Protein AF-A0A1E1WEM7-F1 (afdb_monomer)

Nearest PDB structures (foldseek):
  3o2g-assembly1_A  TM=9.518E-01  e=3.863E-08  Homo sapiens
  3n6w-assembly1_A-2  TM=9.632E-01  e=3.016E-08  Homo sapiens
  6npb-assembly1_A  TM=8.993E-01  e=4.834E-06  Leisingera caerulea
  6npc-assembly1_B  TM=8.652E-01  e=1.774E-05  Leisingera caerulea
  4j57-assembly1_B  TM=7.986E-01  e=1.406E-01  Plasmodium falciparum 3D7

Structure (mmCIF, N/CA/C/O backbone):
data_AF-A0A1E1WEM7-F1
#
_entry.id   AF-A0A1E1WEM7-F1
#
loop_
_atom_site.group_PDB
_atom_site.id
_atom_site.type_symbol
_atom_site.label_atom_id
_atom_site.label_alt_id
_atom_site.label_comp_id
_atom_site.label_asym_id
_atom_site.label_entity_id
_atom_site.label_seq_id
_atom_site.pdbx_PDB_ins_code
_atom_site.Cartn_x
_atom_sit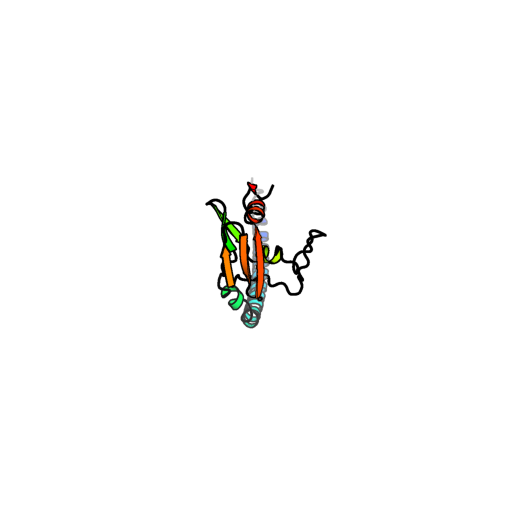e.Cartn_y
_atom_site.Cartn_z
_atom_site.occupancy
_atom_site.B_iso_or_equiv
_atom_site.auth_seq_id
_atom_site.auth_comp_id
_atom_site.auth_asym_id
_atom_site.auth_atom_id
_atom_site.pdbx_PDB_model_num
ATOM 1 N N . MET A 1 1 ? -81.190 44.522 -0.221 1.00 46.28 1 MET A N 1
ATOM 2 C CA . MET A 1 1 ? -81.261 43.067 0.035 1.00 46.28 1 MET A CA 1
ATOM 3 C C . MET A 1 1 ? -80.912 42.325 -1.252 1.00 46.28 1 MET A C 1
ATOM 5 O O . MET A 1 1 ? -81.365 42.740 -2.306 1.00 46.28 1 MET A O 1
ATOM 9 N N . SER A 1 2 ? -80.066 41.296 -1.123 1.00 49.09 2 SER A N 1
ATOM 10 C CA . SER A 1 2 ? -79.769 40.206 -2.075 1.00 49.09 2 SER A CA 1
ATOM 11 C C . SER A 1 2 ? -79.235 40.527 -3.486 1.00 49.09 2 SER A C 1
ATOM 13 O O . SER A 1 2 ? -79.871 40.200 -4.482 1.00 49.09 2 SER A O 1
ATOM 15 N N . THR A 1 3 ? -77.994 41.008 -3.593 1.00 53.19 3 THR A N 1
ATOM 16 C CA . THR A 1 3 ? -77.167 40.871 -4.815 1.00 53.19 3 THR A CA 1
ATOM 17 C C . THR A 1 3 ? -75.963 39.963 -4.550 1.00 53.19 3 THR A C 1
ATOM 19 O O . THR A 1 3 ? -74.822 40.380 -4.716 1.00 53.19 3 THR A O 1
ATOM 22 N N . ASN A 1 4 ? -76.196 38.732 -4.074 1.00 56.03 4 ASN A N 1
ATOM 23 C CA . ASN A 1 4 ? -75.097 37.786 -3.812 1.00 56.03 4 ASN A CA 1
ATOM 24 C C . ASN A 1 4 ? -75.399 36.319 -4.174 1.00 56.03 4 ASN A C 1
ATOM 26 O O . ASN A 1 4 ? -74.781 35.411 -3.635 1.00 56.03 4 ASN A O 1
ATOM 30 N N . PHE A 1 5 ? -76.348 36.076 -5.087 1.00 54.69 5 PHE A N 1
ATOM 31 C CA . PHE A 1 5 ? -76.661 34.720 -5.571 1.00 54.69 5 PHE A CA 1
ATOM 32 C C . PHE A 1 5 ? -76.123 34.417 -6.980 1.00 54.69 5 PHE A C 1
ATOM 34 O O . PHE A 1 5 ? -76.010 33.252 -7.346 1.00 54.69 5 PHE A O 1
ATOM 41 N N . TYR A 1 6 ? -75.724 35.430 -7.759 1.00 47.81 6 TYR A N 1
ATOM 42 C CA . TYR A 1 6 ? -75.160 35.224 -9.104 1.00 47.81 6 TYR A CA 1
ATOM 43 C C . TYR A 1 6 ? -73.635 35.020 -9.119 1.00 47.81 6 TYR A C 1
ATOM 45 O O . TYR A 1 6 ? -73.103 34.457 -10.072 1.00 47.81 6 TYR A O 1
ATOM 53 N N . LEU A 1 7 ? -72.924 35.406 -8.053 1.00 50.28 7 LEU A N 1
ATOM 54 C CA . LEU A 1 7 ? -71.474 35.193 -7.938 1.00 50.28 7 LEU A CA 1
ATOM 55 C C . LEU A 1 7 ? -71.106 33.779 -7.459 1.00 50.28 7 LEU A C 1
ATOM 57 O O . LEU A 1 7 ? -69.988 33.333 -7.693 1.00 50.28 7 LEU A O 1
ATOM 61 N N . THR A 1 8 ? -72.042 33.032 -6.870 1.00 47.78 8 THR A N 1
ATOM 62 C CA . THR A 1 8 ? -71.778 31.682 -6.340 1.00 47.78 8 THR A CA 1
ATOM 63 C C . THR A 1 8 ? -71.981 30.567 -7.375 1.00 47.78 8 THR A C 1
ATOM 65 O O . THR A 1 8 ? -71.408 29.494 -7.226 1.00 47.78 8 THR A O 1
ATOM 68 N N . LEU A 1 9 ? -72.733 30.806 -8.459 1.00 44.16 9 LEU A N 1
ATOM 69 C CA . LEU A 1 9 ? -72.947 29.812 -9.527 1.00 44.16 9 LEU A CA 1
ATOM 70 C C . LEU A 1 9 ? -71.843 29.812 -10.600 1.00 44.16 9 LEU A C 1
ATOM 72 O O . LEU A 1 9 ? -71.598 28.780 -11.222 1.00 44.16 9 LEU A O 1
ATOM 76 N N . VAL A 1 10 ? -71.122 30.922 -10.795 1.00 47.47 10 VAL A N 1
ATOM 77 C CA . VAL A 1 10 ? -70.028 30.987 -11.787 1.00 47.47 10 VAL A CA 1
ATOM 78 C C . VAL A 1 10 ? -68.759 30.281 -11.286 1.00 47.47 10 VAL A C 1
ATOM 80 O O . VAL A 1 10 ? -68.040 29.676 -12.080 1.00 47.47 10 VAL A O 1
ATOM 83 N N . VAL A 1 11 ? -68.516 30.251 -9.971 1.00 45.19 11 VAL A N 1
ATOM 84 C CA . VAL A 1 11 ? -67.298 29.654 -9.385 1.00 45.19 11 VAL A CA 1
ATOM 85 C C . VAL A 1 11 ? -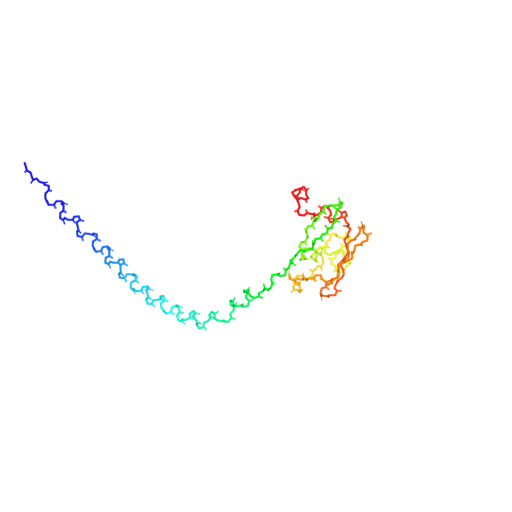67.310 28.113 -9.401 1.00 45.19 11 VAL A C 1
ATOM 87 O O . VAL A 1 11 ? -66.249 27.495 -9.346 1.00 45.19 11 VAL A O 1
ATOM 90 N N . ILE A 1 12 ? -68.470 27.464 -9.565 1.00 45.97 12 ILE A N 1
ATOM 91 C CA . ILE A 1 12 ? -68.567 25.990 -9.542 1.00 45.97 12 ILE A CA 1
ATOM 92 C C . ILE A 1 12 ? -68.254 25.361 -10.919 1.00 45.97 12 ILE A C 1
ATOM 94 O O . ILE A 1 12 ? -67.792 24.229 -10.989 1.00 45.97 12 ILE A O 1
ATOM 98 N N . THR A 1 13 ? -68.383 26.094 -12.034 1.00 50.91 13 THR A N 1
ATOM 99 C CA . THR A 1 13 ? -68.214 25.511 -13.390 1.00 50.91 13 THR A CA 1
ATOM 100 C C . THR A 1 13 ? -66.782 25.541 -13.954 1.00 50.91 13 THR A C 1
ATOM 102 O O . THR A 1 13 ? -66.517 24.952 -15.008 1.00 50.91 13 THR A O 1
ATOM 105 N N . GLN A 1 14 ? -65.832 26.198 -13.276 1.00 51.22 14 GLN A N 1
ATOM 106 C CA . GLN A 1 14 ? -64.432 26.276 -13.724 1.00 51.22 14 GLN A CA 1
ATOM 107 C C . GLN A 1 14 ? -63.566 25.130 -13.162 1.00 51.22 14 GLN A C 1
ATOM 109 O O . GLN A 1 14 ? -62.622 24.692 -13.824 1.00 51.22 14 GLN A O 1
ATOM 114 N N . SER A 1 15 ? -63.888 24.609 -11.972 1.00 50.03 15 SER A N 1
ATOM 115 C CA . SER A 1 15 ? -63.106 23.555 -11.307 1.00 50.03 15 SER A CA 1
ATOM 116 C C . SER A 1 15 ? -63.321 22.170 -11.930 1.00 50.03 15 SER A C 1
ATOM 118 O O . SER A 1 15 ? -62.372 21.396 -12.049 1.00 50.03 15 SER A O 1
ATOM 120 N N . GLU A 1 16 ? -64.521 21.872 -12.433 1.00 50.34 16 GLU A N 1
ATOM 121 C CA . GLU A 1 16 ? -64.826 20.574 -13.055 1.00 50.34 16 GLU A CA 1
ATOM 122 C C . GLU A 1 16 ? -64.137 20.392 -14.417 1.00 50.34 16 GLU A C 1
ATOM 124 O O . GLU A 1 16 ? -63.642 19.308 -14.734 1.00 50.34 16 GLU A O 1
ATOM 129 N N . LYS A 1 17 ? -63.999 21.467 -15.206 1.00 52.56 17 LYS A N 1
ATOM 130 C CA . LYS A 1 17 ? -63.263 21.430 -16.485 1.00 52.56 17 LYS A CA 1
ATOM 131 C C . LYS A 1 17 ? -61.765 21.198 -16.275 1.00 52.56 17 LYS A C 1
ATOM 133 O O . LYS A 1 17 ? -61.147 20.469 -17.050 1.00 52.56 17 LYS A O 1
ATOM 138 N N . ALA A 1 18 ? -61.193 21.770 -15.213 1.00 52.31 18 ALA A N 1
ATOM 139 C CA . ALA A 1 18 ? -59.797 21.551 -14.847 1.00 52.31 18 ALA A CA 1
ATOM 140 C C . ALA A 1 18 ? -59.550 20.099 -14.397 1.00 52.31 18 ALA A C 1
ATOM 142 O O . ALA A 1 18 ? -58.592 19.472 -14.851 1.00 52.31 18 ALA A O 1
ATOM 143 N N . ILE A 1 19 ? -60.453 19.526 -13.591 1.00 50.19 19 ILE A N 1
ATOM 144 C CA . ILE A 1 19 ? -60.369 18.124 -13.151 1.00 50.19 19 ILE A CA 1
ATOM 145 C C . ILE A 1 19 ? -60.486 17.165 -14.346 1.00 50.19 19 ILE A C 1
ATOM 147 O O . ILE A 1 19 ? -59.667 16.256 -14.489 1.00 50.19 19 ILE A O 1
ATOM 151 N N . MET A 1 20 ? -61.421 17.403 -15.270 1.00 50.09 20 MET A N 1
ATOM 152 C CA . MET A 1 20 ? -61.582 16.564 -16.465 1.00 50.09 20 MET A CA 1
ATOM 153 C C . MET A 1 20 ? -60.384 16.648 -17.428 1.00 50.09 20 MET A C 1
ATOM 155 O O . MET A 1 20 ? -60.022 15.643 -18.046 1.00 50.09 20 MET A O 1
ATOM 159 N N . PHE A 1 21 ? -59.708 17.799 -17.520 1.00 50.88 21 PHE A N 1
ATOM 160 C CA . PHE A 1 21 ? -58.487 17.949 -18.321 1.00 50.88 21 PHE A CA 1
ATOM 161 C C . PHE A 1 21 ? -57.291 17.190 -17.717 1.00 50.88 21 PHE A C 1
ATOM 163 O O . PHE A 1 21 ? -56.537 16.534 -18.443 1.00 50.88 21 PHE A O 1
ATOM 170 N N . VAL A 1 22 ? -57.146 17.212 -16.386 1.00 51.47 22 VAL A N 1
ATOM 171 C CA . VAL A 1 22 ? -56.115 16.450 -15.657 1.00 51.47 22 VAL A CA 1
ATOM 172 C C . VAL A 1 22 ? -56.357 14.942 -15.781 1.00 51.47 22 VAL A C 1
ATOM 174 O O . VAL A 1 22 ? -55.430 14.189 -16.079 1.00 51.47 22 VAL A O 1
ATOM 177 N N . LEU A 1 23 ? -57.606 14.488 -15.651 1.00 46.75 23 LEU A N 1
ATOM 178 C CA . LEU A 1 23 ? -57.951 13.068 -15.771 1.00 46.75 23 LEU A CA 1
ATOM 179 C C . LEU A 1 23 ? -57.732 12.518 -17.192 1.00 46.75 23 LEU A C 1
ATOM 181 O O . LEU A 1 23 ? -57.266 11.385 -17.338 1.00 46.75 23 LEU A O 1
ATOM 185 N N . ASN A 1 24 ? -57.983 13.309 -18.243 1.00 48.94 24 ASN A N 1
ATOM 186 C CA . ASN A 1 24 ? -57.693 12.887 -19.620 1.00 48.94 24 ASN A CA 1
ATOM 187 C C . ASN A 1 24 ? -56.187 12.777 -19.899 1.00 48.94 24 ASN A C 1
ATOM 189 O O . ASN A 1 24 ? -55.766 11.824 -20.554 1.00 48.94 24 ASN A O 1
ATOM 193 N N . ARG A 1 25 ? -55.363 13.675 -19.335 1.00 53.00 25 ARG A N 1
ATOM 194 C CA . ARG A 1 25 ? -53.890 13.585 -19.398 1.00 53.00 25 ARG A CA 1
ATOM 195 C C . ARG A 1 25 ? -53.365 12.314 -18.716 1.00 53.00 25 ARG A C 1
ATOM 197 O O . ARG A 1 25 ? -52.444 11.685 -19.239 1.00 53.00 25 ARG A O 1
ATOM 204 N N . ILE A 1 26 ? -53.983 11.903 -17.604 1.00 51.34 26 ILE A N 1
ATOM 205 C CA . ILE A 1 26 ? -53.633 10.675 -16.869 1.00 51.34 26 ILE A CA 1
ATOM 206 C C . ILE A 1 26 ? -54.065 9.411 -17.634 1.00 51.34 26 ILE A C 1
ATOM 208 O O . ILE A 1 26 ? -53.326 8.430 -17.680 1.00 51.34 26 ILE A O 1
ATOM 212 N N . LYS A 1 27 ? -55.220 9.415 -18.310 1.00 50.88 27 LYS A N 1
ATOM 213 C CA . LYS A 1 27 ? -55.634 8.276 -19.155 1.00 50.88 27 LYS A CA 1
ATOM 214 C C . LYS A 1 27 ? -54.722 8.086 -20.372 1.00 50.88 27 LYS A C 1
ATOM 216 O O . LYS A 1 27 ? -54.371 6.951 -20.690 1.00 50.88 27 LYS A O 1
ATOM 221 N N . SER A 1 28 ? -54.271 9.168 -21.013 1.00 50.88 28 SER A N 1
ATOM 222 C CA . SER A 1 28 ? -53.272 9.083 -22.090 1.00 50.88 28 SER A CA 1
ATOM 223 C C . SER A 1 28 ? -51.897 8.607 -21.601 1.00 50.88 28 SER A C 1
ATOM 225 O O . SER A 1 28 ? -51.198 7.914 -22.340 1.00 50.88 28 SER A O 1
ATOM 227 N N . SER A 1 29 ? -51.517 8.904 -20.351 1.00 50.47 29 SER A N 1
ATOM 228 C CA . SER A 1 29 ? -50.236 8.462 -19.781 1.00 50.47 29 SER A CA 1
ATOM 229 C C . SER A 1 29 ? -50.260 7.019 -19.269 1.00 50.47 29 SER A C 1
ATOM 231 O O . SER A 1 29 ? -49.232 6.349 -19.331 1.00 50.47 29 SER A O 1
ATOM 233 N N . GLN A 1 30 ? -51.416 6.485 -18.858 1.00 53.12 30 GLN A N 1
ATOM 234 C CA . GLN A 1 30 ? -51.551 5.070 -18.481 1.00 53.12 30 GLN A CA 1
ATOM 235 C C . GLN A 1 30 ? -51.255 4.116 -19.651 1.00 53.12 30 GLN A C 1
ATOM 237 O O . GLN A 1 30 ? -50.656 3.058 -19.446 1.00 53.12 30 GLN A O 1
ATOM 242 N N . ASN A 1 31 ? -51.610 4.495 -20.882 1.00 52.88 31 ASN A N 1
ATOM 243 C CA . ASN A 1 31 ? -51.272 3.712 -22.075 1.00 52.88 31 ASN A CA 1
ATOM 244 C C . ASN A 1 31 ? -49.774 3.786 -22.412 1.00 52.88 31 ASN A C 1
ATOM 246 O O . ASN A 1 31 ? -49.183 2.762 -22.751 1.00 52.88 31 ASN A O 1
ATOM 250 N N . ILE A 1 32 ? -49.136 4.949 -22.231 1.00 55.62 32 ILE A N 1
ATOM 251 C CA . ILE A 1 32 ? -47.676 5.095 -22.366 1.00 55.62 32 ILE A CA 1
ATOM 252 C C . ILE A 1 32 ? -46.957 4.258 -21.299 1.00 55.62 32 ILE A C 1
ATOM 254 O O . ILE A 1 32 ? -46.019 3.544 -21.628 1.00 55.62 32 ILE A O 1
ATOM 258 N N . LEU A 1 33 ? -47.435 4.245 -20.050 1.00 50.81 33 LEU A N 1
ATOM 259 C CA . LEU A 1 33 ? -46.862 3.424 -18.980 1.00 50.81 33 LEU A CA 1
ATOM 260 C C . LEU A 1 33 ? -46.985 1.919 -19.283 1.00 50.81 33 LEU A C 1
ATOM 262 O O . LEU A 1 33 ? -46.059 1.164 -19.007 1.00 50.81 33 LEU A O 1
ATOM 266 N N . LYS A 1 34 ? -48.082 1.461 -19.906 1.00 56.81 34 LYS A N 1
ATOM 267 C CA . LYS A 1 34 ? -48.238 0.062 -20.359 1.00 56.81 34 LYS A CA 1
ATOM 268 C C . LYS A 1 34 ? -47.297 -0.308 -21.514 1.00 56.81 34 LYS A C 1
ATOM 270 O O . LYS A 1 34 ? -46.738 -1.401 -21.517 1.00 56.81 34 LYS A O 1
ATOM 275 N N . ILE A 1 35 ? -47.084 0.599 -22.469 1.00 56.28 35 ILE A N 1
ATOM 276 C CA . ILE A 1 35 ? -46.146 0.396 -23.588 1.00 56.28 35 ILE A CA 1
ATOM 277 C C . ILE A 1 35 ? -44.696 0.404 -23.080 1.00 56.28 35 ILE A C 1
ATOM 279 O O . ILE A 1 35 ? -43.919 -0.488 -23.421 1.00 56.28 35 ILE A O 1
ATOM 283 N N . LEU A 1 36 ? -44.357 1.343 -22.191 1.00 54.88 36 LEU A N 1
ATOM 284 C CA . LEU A 1 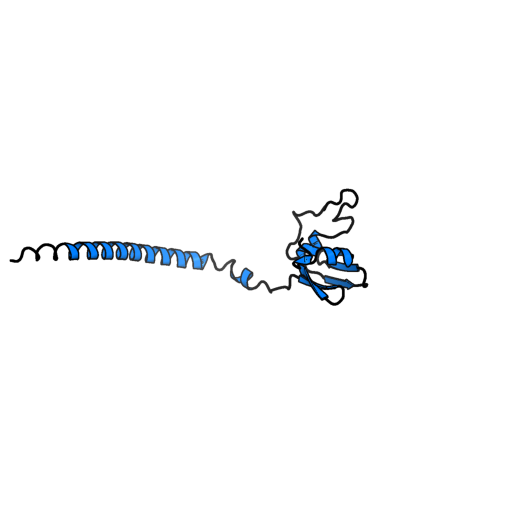36 ? -43.053 1.405 -21.534 1.00 54.88 36 LEU A CA 1
ATOM 285 C C . LEU A 1 36 ? -42.809 0.177 -20.657 1.00 54.88 36 LEU A C 1
ATOM 287 O O . LEU A 1 36 ? -41.718 -0.365 -20.708 1.00 54.88 36 LEU A O 1
ATOM 291 N N . THR A 1 37 ? -43.798 -0.322 -19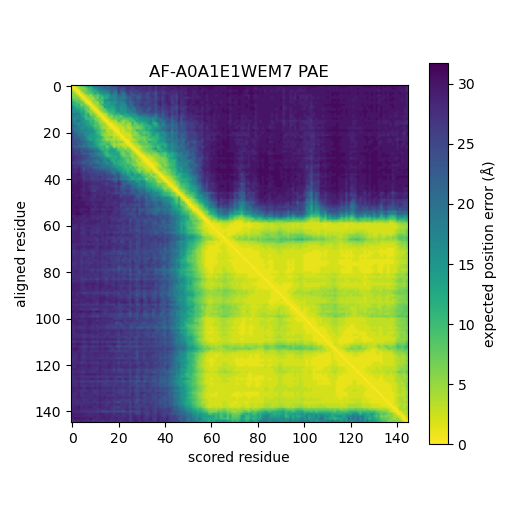.910 1.00 52.09 37 THR A N 1
ATOM 292 C CA . THR A 1 37 ? -43.619 -1.502 -19.039 1.00 52.09 37 THR A CA 1
ATOM 293 C C . THR A 1 37 ? -43.497 -2.817 -19.812 1.00 52.09 37 THR A C 1
ATOM 295 O O . THR A 1 37 ? -42.717 -3.674 -19.401 1.00 52.09 37 THR A O 1
ATOM 298 N N . ASN A 1 38 ? -44.174 -2.979 -20.955 1.00 52.81 38 ASN A N 1
ATOM 299 C CA . ASN A 1 38 ? -43.997 -4.159 -21.813 1.00 52.81 38 ASN A CA 1
ATOM 300 C C . ASN A 1 38 ? -42.680 -4.128 -22.608 1.00 52.81 38 ASN A C 1
ATOM 302 O O . ASN A 1 38 ? -42.039 -5.168 -22.756 1.00 52.81 38 ASN A O 1
ATOM 306 N N . SER A 1 39 ? -42.236 -2.953 -23.068 1.00 49.50 39 SER A N 1
ATOM 307 C CA . SER A 1 39 ? -40.931 -2.799 -23.728 1.00 49.50 39 SER A CA 1
ATOM 308 C C . SER A 1 39 ? -39.770 -2.897 -22.728 1.00 49.50 39 SER A C 1
ATOM 310 O O . SER A 1 39 ? -38.763 -3.544 -23.007 1.00 49.50 39 SER A O 1
ATOM 312 N N . ALA A 1 40 ? -39.939 -2.343 -21.524 1.00 50.84 40 ALA A N 1
ATOM 313 C CA . ALA A 1 40 ? -39.001 -2.469 -20.412 1.00 50.84 40 ALA A CA 1
ATOM 314 C C . ALA A 1 40 ? -38.875 -3.923 -19.938 1.00 50.84 40 ALA A C 1
ATOM 316 O O . ALA A 1 40 ? -37.764 -4.382 -19.703 1.00 50.84 40 ALA A O 1
ATOM 317 N N . LYS A 1 41 ? -39.969 -4.697 -19.880 1.00 46.44 41 LYS A N 1
ATOM 318 C CA . LYS A 1 41 ? -39.893 -6.131 -19.547 1.00 46.44 41 LYS A CA 1
ATOM 319 C C . LYS A 1 41 ? -39.059 -6.944 -20.540 1.00 46.44 41 LYS A C 1
ATOM 321 O O . LYS A 1 41 ? -38.393 -7.873 -20.112 1.00 46.44 41 LYS A O 1
ATOM 326 N N . ARG A 1 42 ? -39.046 -6.595 -21.833 1.00 44.91 42 ARG A N 1
ATOM 327 C CA . ARG A 1 42 ? -38.264 -7.326 -22.851 1.00 44.91 42 ARG A CA 1
ATOM 328 C C . ARG A 1 42 ? -36.798 -6.900 -22.971 1.00 44.91 42 ARG A C 1
ATOM 330 O O . ARG A 1 42 ? -36.025 -7.641 -23.563 1.00 44.91 42 ARG A O 1
ATOM 337 N N . GLN A 1 43 ? -36.408 -5.742 -22.432 1.00 49.62 43 GLN A N 1
ATOM 338 C CA . GLN A 1 43 ? -35.021 -5.249 -22.492 1.00 49.62 43 GLN A CA 1
ATOM 339 C C . GLN A 1 43 ? -34.312 -5.161 -21.129 1.00 49.62 43 GLN A C 1
ATOM 341 O O . GLN A 1 43 ? -33.086 -5.137 -21.098 1.00 49.62 43 GLN A O 1
ATOM 346 N N . ILE A 1 44 ? -35.028 -5.156 -19.998 1.00 46.53 44 ILE A N 1
ATOM 347 C CA . ILE A 1 44 ? -34.413 -5.045 -18.657 1.00 46.53 44 ILE A CA 1
ATOM 348 C C . ILE A 1 44 ? -33.961 -6.405 -18.094 1.00 46.53 44 ILE A C 1
ATOM 350 O O . ILE A 1 44 ? -33.143 -6.446 -17.175 1.00 46.53 44 ILE A O 1
ATOM 354 N N . GLU A 1 45 ? -34.393 -7.523 -18.679 1.00 45.41 45 GLU A N 1
ATOM 355 C CA . GLU A 1 45 ? -34.024 -8.869 -18.210 1.00 45.41 45 GLU A CA 1
ATOM 356 C C . GLU A 1 45 ? -32.540 -9.231 -18.458 1.00 45.41 45 GLU A C 1
ATOM 358 O O . GLU A 1 45 ? -32.055 -10.230 -17.936 1.00 45.41 45 GLU A O 1
ATOM 363 N N . VAL A 1 46 ? -31.780 -8.403 -19.190 1.00 49.72 46 VAL A N 1
ATOM 364 C CA . VAL A 1 46 ? -30.424 -8.758 -19.657 1.00 49.72 46 VAL A CA 1
ATOM 365 C C . VAL A 1 46 ? -29.275 -8.144 -18.833 1.00 49.72 46 VAL A C 1
ATOM 367 O O . VAL A 1 46 ? -28.131 -8.527 -19.048 1.00 49.72 46 VAL A O 1
ATOM 370 N N . HIS A 1 47 ? -29.494 -7.251 -17.852 1.00 44.75 47 HIS A N 1
ATOM 371 C CA . HIS A 1 47 ? -28.330 -6.644 -17.159 1.00 44.75 47 HIS A CA 1
ATOM 372 C C . HIS A 1 47 ? -28.461 -6.225 -15.685 1.00 44.75 47 HIS A C 1
ATOM 374 O O . HIS A 1 47 ? -27.466 -5.806 -15.094 1.00 44.75 47 HIS A O 1
ATOM 380 N N . THR A 1 48 ? -29.633 -6.329 -15.056 1.00 44.94 48 THR A N 1
ATOM 381 C CA . THR A 1 48 ? -29.811 -5.893 -13.652 1.00 44.94 48 THR A CA 1
ATOM 382 C C . THR A 1 48 ? -29.612 -7.013 -12.629 1.00 44.94 48 THR A C 1
ATOM 384 O O . THR A 1 48 ? -29.167 -6.750 -11.513 1.00 44.94 48 THR A O 1
ATOM 387 N N . SER A 1 49 ? -29.851 -8.271 -13.003 1.00 48.25 49 SER A N 1
ATOM 388 C CA . SER A 1 49 ? -29.667 -9.434 -12.123 1.00 48.25 49 SER A CA 1
ATOM 389 C C . SER A 1 49 ? -28.194 -9.710 -11.785 1.00 48.25 49 SER A C 1
ATOM 391 O O . SER A 1 49 ? -27.888 -10.121 -10.668 1.00 48.25 49 SER A O 1
ATOM 393 N N . SER A 1 50 ? -27.262 -9.408 -12.696 1.00 50.16 50 SER A N 1
ATOM 394 C CA . SER A 1 50 ? -25.815 -9.558 -12.462 1.00 50.16 50 SER A CA 1
ATOM 395 C C . SER A 1 50 ? -25.225 -8.480 -11.545 1.00 50.16 50 SER A C 1
ATOM 397 O O . SER A 1 50 ? -24.227 -8.728 -10.871 1.00 50.16 50 SER A O 1
ATOM 399 N N . LEU A 1 51 ? -25.853 -7.301 -11.466 1.00 51.56 51 LEU A N 1
ATOM 400 C CA . LEU A 1 51 ? -25.443 -6.228 -10.554 1.00 51.56 51 LEU A CA 1
ATOM 401 C C . LEU A 1 51 ? -25.813 -6.542 -9.097 1.00 51.56 51 LEU A C 1
ATOM 403 O O . LEU A 1 51 ? -25.065 -6.181 -8.193 1.00 51.56 51 LEU A O 1
ATOM 407 N N . LEU A 1 52 ? -26.921 -7.255 -8.872 1.00 53.12 52 LEU A N 1
ATOM 408 C CA . LEU A 1 52 ? -27.376 -7.677 -7.539 1.00 53.12 52 LEU A CA 1
ATOM 409 C C . LEU A 1 52 ? -26.675 -8.949 -7.036 1.00 53.12 52 LEU A C 1
ATOM 411 O O . LEU A 1 52 ? -26.633 -9.192 -5.834 1.00 53.12 52 LEU A O 1
ATOM 415 N N . LEU A 1 53 ? -26.093 -9.741 -7.941 1.00 47.41 53 LEU A N 1
ATOM 416 C CA . LEU A 1 53 ? -25.300 -10.931 -7.617 1.00 47.41 53 LEU A CA 1
ATOM 417 C C . LEU A 1 53 ? -23.797 -10.656 -7.487 1.00 47.41 53 LEU A C 1
ATOM 419 O O . LEU A 1 53 ? -23.032 -11.602 -7.286 1.00 47.41 53 LEU A O 1
ATOM 423 N N . LYS A 1 54 ? -23.344 -9.394 -7.556 1.00 55.94 54 LYS A N 1
ATOM 424 C CA . LYS A 1 54 ? -21.979 -9.062 -7.131 1.00 55.94 54 LYS A CA 1
ATOM 425 C C . LYS A 1 54 ? -21.881 -9.317 -5.631 1.00 55.94 54 LYS A C 1
ATOM 427 O O . LYS A 1 54 ? -22.177 -8.452 -4.814 1.00 55.94 54 LYS A O 1
ATOM 432 N N . LYS A 1 55 ? -21.476 -10.545 -5.296 1.00 54.22 55 LYS A N 1
ATOM 433 C CA . LYS A 1 55 ? -20.979 -10.967 -3.990 1.00 54.22 55 LYS A CA 1
ATOM 434 C C . LYS A 1 55 ? -20.190 -9.799 -3.415 1.00 54.22 55 LYS A C 1
ATOM 436 O O . LYS A 1 55 ? -19.243 -9.338 -4.048 1.00 54.22 55 LYS A O 1
ATOM 441 N N . GLN A 1 56 ? -20.640 -9.280 -2.279 1.00 58.22 56 GLN A N 1
ATOM 442 C CA . GLN A 1 56 ? -20.016 -8.147 -1.614 1.00 58.22 56 GLN A CA 1
ATOM 443 C C . GLN A 1 56 ? -18.651 -8.611 -1.099 1.00 58.22 56 GLN A C 1
ATOM 445 O O . GLN A 1 56 ? -18.525 -9.129 0.006 1.00 58.22 56 GLN A O 1
ATOM 450 N N . VAL A 1 57 ? -17.648 -8.548 -1.969 1.00 66.81 57 VAL A N 1
ATOM 451 C CA . VAL A 1 57 ? -16.256 -8.791 -1.615 1.00 66.81 57 VAL A CA 1
ATOM 452 C C . VAL A 1 57 ? -15.841 -7.620 -0.732 1.00 66.81 57 VAL A C 1
ATOM 454 O O . VAL A 1 57 ? -16.115 -6.465 -1.063 1.00 66.81 57 VAL A O 1
ATOM 457 N N . ASP A 1 58 ? -15.264 -7.914 0.433 1.00 80.56 58 ASP A N 1
ATOM 458 C CA . ASP A 1 58 ? -14.668 -6.865 1.252 1.00 80.56 58 ASP A CA 1
ATOM 459 C C . ASP A 1 58 ? -13.547 -6.216 0.437 1.00 80.56 58 ASP A C 1
ATOM 461 O O . ASP A 1 58 ? -12.615 -6.885 -0.003 1.00 80.56 58 ASP A O 1
ATOM 465 N N . ASN A 1 59 ? -13.680 -4.916 0.192 1.00 91.81 59 ASN A N 1
ATOM 466 C CA . ASN A 1 59 ? -12.746 -4.144 -0.620 1.00 91.81 59 ASN A CA 1
ATOM 467 C C . ASN A 1 59 ? -11.650 -3.493 0.232 1.00 91.81 59 ASN A C 1
ATOM 469 O O . ASN A 1 59 ? -10.957 -2.601 -0.260 1.00 91.81 59 ASN A O 1
ATOM 473 N N . ASN A 1 60 ? -11.524 -3.868 1.508 1.00 95.75 60 ASN A N 1
ATOM 474 C CA . ASN A 1 60 ? -10.550 -3.297 2.426 1.00 95.75 60 ASN A CA 1
ATOM 475 C C . ASN A 1 60 ? -9.658 -4.365 3.048 1.00 95.75 60 ASN A C 1
ATOM 477 O O . ASN A 1 60 ? -10.123 -5.388 3.543 1.00 95.75 60 ASN A O 1
ATOM 481 N N . LEU A 1 61 ? -8.378 -4.028 3.156 1.00 95.19 61 LEU A N 1
ATOM 482 C CA . LEU A 1 61 ? -7.432 -4.745 3.984 1.00 95.19 61 LEU A CA 1
ATOM 483 C C . LEU A 1 61 ? -7.397 -4.092 5.368 1.00 95.19 61 LEU A C 1
ATOM 485 O O . LEU A 1 61 ? -7.197 -2.881 5.484 1.00 95.19 61 LEU A O 1
ATOM 489 N N . THR A 1 62 ? -7.593 -4.888 6.418 1.00 95.25 62 THR A N 1
ATOM 490 C CA . THR A 1 62 ? -7.427 -4.431 7.805 1.00 95.25 62 THR A CA 1
ATOM 491 C C . THR A 1 62 ? -6.013 -4.755 8.271 1.00 95.25 62 THR A C 1
ATOM 493 O O . THR A 1 62 ? -5.640 -5.922 8.302 1.00 95.25 62 THR A O 1
ATOM 496 N N . ILE A 1 63 ? -5.250 -3.732 8.651 1.00 92.88 63 ILE A N 1
ATOM 497 C CA . ILE A 1 63 ? -3.851 -3.828 9.085 1.00 92.88 63 ILE A CA 1
ATOM 498 C C . ILE A 1 63 ? -3.754 -3.325 10.526 1.00 92.88 63 ILE A C 1
ATOM 500 O O . ILE A 1 63 ? -4.318 -2.278 10.858 1.00 92.88 63 ILE A O 1
ATOM 504 N N . LYS A 1 64 ? -3.029 -4.040 11.391 1.00 91.44 64 LYS A N 1
ATOM 505 C CA . LYS A 1 64 ? -2.769 -3.584 12.764 1.00 91.44 64 LYS A CA 1
ATOM 506 C C . LYS A 1 64 ? -1.540 -2.677 12.804 1.00 91.44 64 LYS A C 1
ATOM 508 O O . LYS A 1 64 ? -0.421 -3.129 12.600 1.00 91.44 64 LYS A O 1
ATOM 513 N N . ILE A 1 65 ? -1.736 -1.400 13.125 1.00 88.12 65 ILE A N 1
ATOM 514 C CA . ILE A 1 65 ? -0.671 -0.395 13.243 1.00 88.12 65 ILE A CA 1
ATOM 515 C C . ILE A 1 65 ? -0.670 0.139 14.678 1.00 88.12 65 ILE A C 1
ATOM 517 O O . ILE A 1 65 ? -1.642 0.742 15.118 1.00 88.12 65 ILE A O 1
ATOM 521 N N . CYS A 1 66 ? 0.417 -0.083 15.426 1.00 84.94 66 CYS A N 1
ATOM 522 C CA . CYS A 1 66 ? 0.555 0.355 16.827 1.00 84.94 66 CYS A CA 1
ATOM 523 C C . CYS A 1 66 ? -0.604 -0.090 17.754 1.00 84.94 66 CYS A C 1
ATOM 525 O O . CYS A 1 66 ? -0.968 0.630 18.677 1.00 84.94 66 CYS A O 1
ATOM 527 N N . GLY A 1 67 ? -1.196 -1.264 17.504 1.00 86.44 67 GLY A N 1
ATOM 528 C CA . GLY A 1 67 ? -2.336 -1.782 18.275 1.00 86.44 67 GLY A CA 1
ATOM 529 C C . GLY A 1 67 ? -3.712 -1.299 17.799 1.00 86.44 67 GLY A C 1
ATOM 530 O O . GLY A 1 67 ? -4.725 -1.834 18.241 1.00 86.44 67 GLY A O 1
ATOM 531 N N . GLU A 1 68 ? -3.766 -0.359 16.855 1.00 89.44 68 GLU A N 1
ATOM 532 C CA . GLU A 1 68 ? -4.999 0.099 16.212 1.00 89.44 68 GLU A CA 1
ATOM 533 C C . GLU A 1 68 ? -5.258 -0.704 14.928 1.00 89.44 68 GLU A C 1
ATOM 535 O O . GLU A 1 68 ? -4.339 -0.963 14.151 1.00 89.44 68 GLU A O 1
ATOM 540 N N . SER A 1 69 ? -6.508 -1.107 14.687 1.00 92.31 69 SER A N 1
ATOM 541 C CA . SER A 1 69 ? -6.897 -1.745 13.422 1.00 92.31 69 SER A CA 1
ATOM 542 C C . SER A 1 69 ? -7.308 -0.678 12.415 1.00 92.31 69 SER A C 1
ATOM 544 O O . SER A 1 69 ? -8.325 -0.012 12.593 1.00 92.31 69 SER A O 1
ATOM 546 N N . VAL A 1 70 ? -6.526 -0.533 11.350 1.00 93.31 70 VAL A N 1
ATOM 547 C CA . VAL A 1 70 ? -6.720 0.479 10.309 1.00 93.31 70 VAL A CA 1
ATOM 548 C C . VAL A 1 70 ? -7.139 -0.204 9.014 1.00 93.31 70 VAL A C 1
ATOM 550 O O . VAL A 1 70 ? -6.570 -1.225 8.634 1.00 93.31 70 VAL A O 1
ATOM 553 N N . LYS A 1 71 ? -8.132 0.359 8.321 1.00 94.88 71 LYS A N 1
ATOM 554 C CA . LYS A 1 71 ? -8.612 -0.157 7.034 1.00 94.88 71 LYS A CA 1
ATOM 555 C C . LYS A 1 71 ? -8.020 0.627 5.870 1.00 94.88 71 LYS A C 1
ATOM 557 O O . LYS A 1 71 ? -8.033 1.857 5.883 1.00 94.88 71 LYS A O 1
ATOM 562 N N . PHE A 1 72 ? -7.564 -0.096 4.855 1.00 96.06 72 PHE A N 1
ATOM 563 C CA . PHE A 1 72 ? -7.082 0.455 3.595 1.00 96.06 72 PHE A CA 1
ATOM 564 C C . PHE A 1 72 ? -7.843 -0.171 2.425 1.00 96.06 72 PHE A C 1
ATOM 566 O O . PHE A 1 72 ? -7.857 -1.399 2.317 1.00 96.06 72 PHE A O 1
ATOM 573 N N . PRO A 1 73 ? -8.433 0.621 1.515 1.00 96.75 73 PRO A N 1
ATOM 574 C CA . PRO A 1 73 ? -9.041 0.078 0.308 1.00 96.75 73 PRO A CA 1
ATOM 575 C C . PRO A 1 73 ? -8.009 -0.671 -0.550 1.00 96.75 73 PRO A C 1
ATOM 577 O O . PRO A 1 73 ? -6.918 -0.153 -0.797 1.00 96.75 73 PRO A O 1
ATOM 580 N N . HIS A 1 74 ? -8.358 -1.857 -1.056 1.00 97.00 74 HIS A N 1
ATOM 581 C CA . HIS A 1 74 ? -7.490 -2.676 -1.914 1.00 97.00 74 HIS A CA 1
ATOM 582 C C . HIS A 1 74 ? -6.998 -1.898 -3.134 1.00 97.00 74 HIS A C 1
ATOM 584 O O . HIS A 1 74 ? -5.801 -1.846 -3.412 1.00 97.00 74 HIS A O 1
ATOM 590 N N . VAL A 1 75 ? -7.933 -1.226 -3.809 1.00 95.94 75 VAL A N 1
ATOM 591 C CA . VAL A 1 75 ? -7.657 -0.399 -4.985 1.00 95.94 75 VAL A CA 1
ATOM 592 C C . VAL A 1 75 ? -6.643 0.703 -4.680 1.00 95.94 75 VAL A C 1
ATOM 594 O O . VAL A 1 75 ? -5.736 0.940 -5.471 1.00 95.94 75 VAL A O 1
ATOM 597 N N . TRP A 1 76 ? -6.744 1.330 -3.503 1.00 96.75 76 TRP A N 1
ATOM 598 C CA . TRP A 1 76 ? -5.838 2.399 -3.097 1.00 96.75 76 TRP A CA 1
ATOM 599 C C . TRP A 1 76 ? -4.438 1.866 -2.817 1.00 96.75 76 TRP A C 1
ATOM 601 O O . TRP A 1 76 ? -3.464 2.469 -3.261 1.00 96.75 76 TRP A O 1
ATOM 611 N N . LEU A 1 77 ? -4.328 0.728 -2.123 1.00 97.19 77 LEU A N 1
ATOM 612 C CA . LEU A 1 77 ? -3.040 0.071 -1.914 1.00 97.19 77 LEU A CA 1
ATOM 613 C C . LEU A 1 77 ? -2.395 -0.224 -3.274 1.00 97.19 77 LEU A C 1
ATOM 615 O O . LEU A 1 77 ? -1.307 0.270 -3.550 1.00 97.19 77 LEU A O 1
ATOM 619 N N . ARG A 1 78 ? -3.095 -0.931 -4.170 1.00 97.06 78 ARG A N 1
ATOM 620 C CA . ARG A 1 78 ? -2.565 -1.314 -5.489 1.00 97.06 78 ARG A CA 1
ATOM 621 C C . ARG A 1 78 ? -2.155 -0.116 -6.357 1.00 97.06 78 ARG A C 1
ATOM 623 O O . ARG A 1 78 ? -1.133 -0.205 -7.040 1.00 97.06 78 ARG A O 1
ATOM 630 N N . ASP A 1 79 ? -2.917 0.977 -6.314 1.00 96.50 79 ASP A N 1
ATOM 631 C CA . ASP A 1 79 ? -2.624 2.251 -6.991 1.00 96.50 79 ASP A CA 1
ATOM 632 C C . ASP A 1 79 ? -1.424 3.002 -6.370 1.00 96.50 79 ASP A C 1
ATOM 634 O O . ASP A 1 79 ? -0.725 3.773 -7.024 1.00 96.50 79 ASP A O 1
ATOM 638 N N . ASN A 1 80 ? -1.122 2.756 -5.097 1.00 96.56 80 ASN A N 1
ATOM 639 C CA . ASN A 1 80 ? 0.011 3.373 -4.407 1.00 96.56 80 ASN A CA 1
ATOM 640 C C . ASN A 1 80 ? 1.175 2.400 -4.187 1.00 96.56 80 ASN A C 1
ATOM 642 O O . ASN A 1 80 ? 2.033 2.645 -3.333 1.00 96.56 80 ASN A O 1
ATOM 646 N N . CYS A 1 81 ? 1.233 1.319 -4.970 1.00 96.06 81 CYS A N 1
ATOM 647 C CA . CYS A 1 81 ? 2.340 0.373 -4.949 1.00 96.06 81 CYS A CA 1
ATOM 648 C C . CYS A 1 81 ? 3.687 1.107 -5.096 1.00 96.06 81 CYS A C 1
ATOM 650 O O . CYS A 1 81 ? 3.880 1.889 -6.024 1.00 96.06 81 CYS A O 1
ATOM 652 N N . GLN A 1 82 ? 4.618 0.841 -4.175 1.00 93.25 82 GLN A N 1
ATOM 653 C CA . GLN A 1 82 ? 5.932 1.496 -4.105 1.00 93.25 82 GLN A CA 1
ATOM 654 C C . GLN A 1 82 ? 7.049 0.710 -4.823 1.00 93.25 82 GLN A C 1
ATOM 656 O O . GLN A 1 82 ? 8.226 0.990 -4.613 1.00 93.25 82 GLN A O 1
ATOM 661 N N . CYS A 1 83 ? 6.713 -0.305 -5.627 1.00 92.50 83 CYS A N 1
ATOM 662 C CA . CYS A 1 83 ? 7.716 -1.052 -6.388 1.00 92.50 83 CYS A CA 1
ATOM 663 C C . CYS A 1 83 ? 8.241 -0.229 -7.576 1.00 92.50 83 CYS A C 1
ATOM 665 O O . CYS A 1 83 ? 7.578 0.691 -8.056 1.00 92.50 83 CYS A O 1
ATOM 667 N N . GLU A 1 84 ? 9.398 -0.616 -8.107 1.00 92.12 84 GLU A N 1
ATOM 668 C CA . GLU A 1 84 ? 10.063 0.083 -9.216 1.00 92.12 84 GLU A CA 1
ATOM 669 C C . GLU A 1 84 ? 9.238 0.104 -10.516 1.00 92.12 84 GLU A C 1
ATOM 671 O O . GLU A 1 84 ? 9.416 0.987 -11.349 1.00 92.12 84 GLU A O 1
ATOM 676 N N . HIS A 1 85 ? 8.295 -0.831 -10.688 1.00 92.25 85 HIS A N 1
ATOM 677 C CA . HIS A 1 85 ? 7.392 -0.855 -11.844 1.00 92.25 85 HIS A CA 1
ATOM 678 C C . HIS A 1 85 ? 6.222 0.132 -11.727 1.00 92.25 85 HIS A C 1
ATOM 680 O O . HIS A 1 85 ? 5.665 0.546 -12.743 1.00 92.25 85 HIS A O 1
ATOM 686 N N . CYS A 1 86 ? 5.807 0.481 -10.505 1.00 94.62 86 CYS A N 1
ATOM 687 C CA . CYS A 1 86 ? 4.635 1.326 -10.250 1.00 94.62 86 CYS A CA 1
ATOM 688 C C . CYS A 1 86 ? 4.992 2.728 -9.747 1.00 94.62 86 CYS A C 1
ATOM 690 O O . CYS A 1 86 ? 4.139 3.621 -9.791 1.00 94.62 86 CYS A O 1
ATOM 692 N N . PHE A 1 87 ? 6.225 2.935 -9.284 1.00 94.94 87 PHE A N 1
ATOM 693 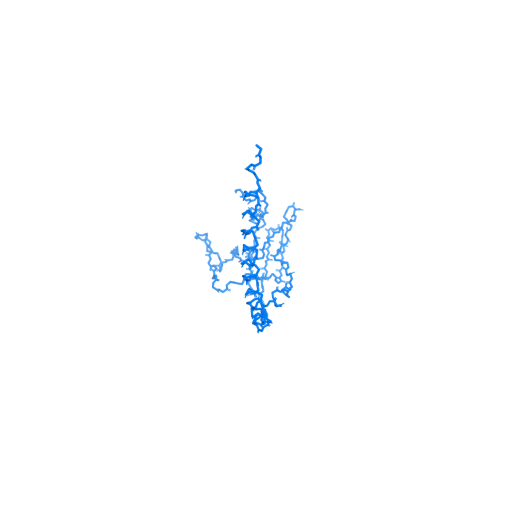C CA . PHE A 1 87 ? 6.678 4.196 -8.725 1.00 94.94 87 PHE A CA 1
ATOM 694 C C . PHE A 1 87 ? 8.101 4.534 -9.172 1.00 94.94 87 PHE A C 1
ATOM 696 O O . PHE A 1 87 ? 9.055 3.803 -8.912 1.00 94.94 87 PHE A O 1
ATOM 703 N N . HIS A 1 88 ? 8.254 5.699 -9.794 1.00 95.44 88 HIS A N 1
ATOM 704 C CA . HIS A 1 88 ? 9.546 6.241 -10.182 1.00 95.44 88 HIS A CA 1
ATOM 705 C C . HIS A 1 88 ? 10.153 7.030 -9.015 1.00 95.44 88 HIS A C 1
ATOM 707 O O . HIS A 1 88 ? 9.786 8.181 -8.758 1.00 95.44 88 HIS A O 1
ATOM 713 N N . SER A 1 89 ? 11.097 6.412 -8.302 1.00 92.12 89 SER A N 1
ATOM 714 C CA . SER A 1 89 ? 11.655 6.923 -7.041 1.00 92.12 89 SER A CA 1
ATOM 715 C C . SER A 1 89 ? 12.305 8.307 -7.162 1.00 92.12 89 SER A C 1
ATOM 717 O O . SER A 1 89 ? 12.079 9.163 -6.306 1.00 92.12 89 SER A O 1
ATOM 719 N N . THR A 1 90 ? 13.047 8.571 -8.243 1.00 95.62 90 THR A N 1
ATOM 720 C CA . THR A 1 90 ? 13.734 9.856 -8.460 1.00 95.62 90 THR A CA 1
ATOM 721 C C . THR A 1 90 ? 12.757 11.007 -8.691 1.00 95.62 90 THR A C 1
ATOM 723 O O . THR A 1 90 ? 12.911 12.075 -8.105 1.00 95.62 90 THR A O 1
ATOM 726 N N . ALA A 1 91 ? 11.730 10.792 -9.518 1.00 95.94 91 ALA A N 1
ATOM 727 C CA . ALA A 1 91 ? 10.723 11.820 -9.819 1.00 95.94 91 ALA A CA 1
ATOM 728 C C . ALA A 1 91 ? 9.584 11.860 -8.789 1.00 95.94 91 ALA A C 1
ATOM 730 O O . ALA A 1 91 ? 8.756 12.767 -8.828 1.00 95.94 91 ALA A O 1
ATOM 731 N N . LYS A 1 92 ? 9.542 10.882 -7.877 1.00 94.69 92 LYS A N 1
ATOM 732 C CA . LYS A 1 92 ? 8.481 10.687 -6.884 1.00 94.69 92 LYS A CA 1
ATOM 733 C C . LYS A 1 92 ? 7.086 10.630 -7.520 1.00 94.69 92 LYS A C 1
ATOM 735 O O . LYS A 1 92 ? 6.142 11.235 -7.015 1.00 94.69 92 LYS A O 1
ATOM 740 N N . SER A 1 93 ? 6.960 9.916 -8.636 1.00 95.31 93 SER A N 1
ATOM 741 C CA . SER A 1 93 ? 5.732 9.842 -9.432 1.00 95.31 93 SER A CA 1
ATOM 742 C C . SER A 1 93 ? 5.272 8.401 -9.652 1.00 95.31 93 SER A C 1
ATOM 744 O O . SER A 1 93 ? 6.074 7.470 -9.671 1.00 95.31 93 SER A O 1
ATOM 746 N N . ARG A 1 94 ? 3.959 8.214 -9.825 1.00 95.12 94 ARG A N 1
ATOM 747 C CA . ARG A 1 94 ? 3.367 6.920 -10.196 1.00 95.12 94 ARG A CA 1
ATOM 748 C C . ARG A 1 94 ? 3.565 6.646 -11.687 1.00 95.12 94 ARG A C 1
ATOM 750 O O . ARG A 1 94 ? 3.482 7.570 -12.493 1.00 95.12 94 ARG A O 1
ATOM 757 N N . THR A 1 95 ? 3.750 5.379 -12.038 1.00 94.19 95 THR A N 1
ATOM 758 C CA . THR A 1 95 ? 3.930 4.886 -13.420 1.00 94.19 95 THR A CA 1
ATOM 759 C C . THR A 1 95 ? 2.897 3.821 -13.802 1.00 94.19 95 THR A C 1
ATOM 761 O O . THR A 1 95 ? 3.107 3.046 -14.730 1.00 94.19 95 THR A O 1
ATOM 764 N N . ILE A 1 96 ? 1.783 3.754 -13.071 1.00 89.81 96 ILE A N 1
ATOM 765 C CA . ILE A 1 96 ? 0.726 2.760 -13.279 1.00 89.81 96 ILE A CA 1
ATOM 766 C C . ILE A 1 96 ? -0.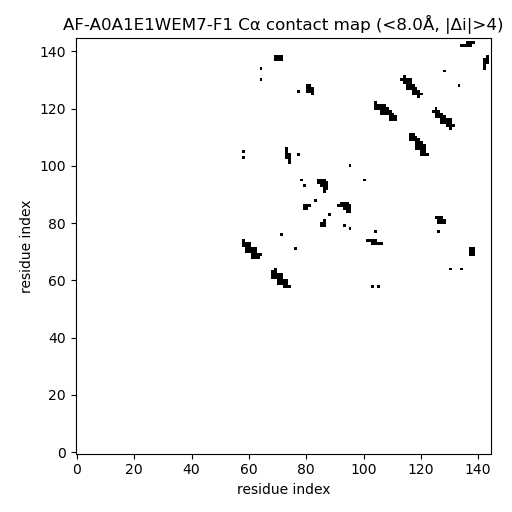031 3.040 -14.582 1.00 89.81 96 ILE A C 1
ATOM 768 O O . ILE A 1 96 ? -0.471 4.165 -14.822 1.00 89.81 96 ILE A O 1
ATOM 772 N N . ASP A 1 97 ? -0.228 1.995 -15.389 1.00 87.56 97 ASP A N 1
ATOM 773 C CA . ASP A 1 97 ? -1.094 2.037 -16.566 1.00 87.56 97 ASP A CA 1
ATOM 774 C C . ASP A 1 97 ? -2.565 1.891 -16.161 1.00 87.56 97 ASP A C 1
ATOM 776 O O . ASP A 1 97 ? -3.063 0.796 -15.893 1.00 87.56 97 ASP A O 1
ATOM 780 N N . TRP A 1 98 ? -3.271 3.017 -16.142 1.00 90.38 98 TRP A N 1
ATOM 781 C CA . TRP A 1 98 ? -4.697 3.073 -15.829 1.00 90.38 98 TR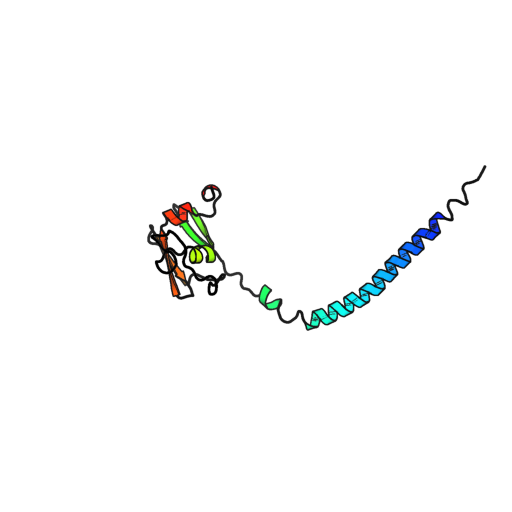P A CA 1
ATOM 782 C C . TRP A 1 98 ? -5.592 2.403 -16.872 1.00 90.38 98 TRP A C 1
ATOM 784 O O . TRP A 1 98 ? -6.720 2.042 -16.546 1.00 90.38 98 TRP A O 1
AT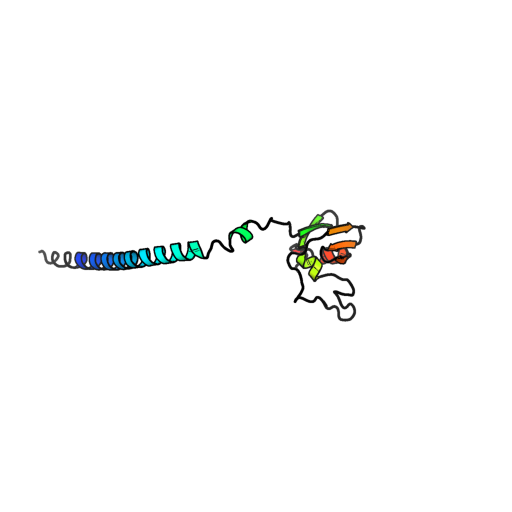OM 794 N N . THR A 1 99 ? -5.106 2.199 -18.098 1.00 91.50 99 THR A N 1
ATOM 795 C CA . THR A 1 99 ? -5.873 1.553 -19.174 1.00 91.50 99 THR A CA 1
ATOM 796 C C . THR A 1 99 ? -6.189 0.100 -18.832 1.00 91.50 99 THR A C 1
ATOM 798 O O . THR A 1 99 ? -7.269 -0.392 -19.145 1.00 91.50 99 THR A O 1
ATOM 801 N N . ASN A 1 100 ? -5.257 -0.569 -18.151 1.00 86.88 100 ASN A N 1
ATOM 802 C CA . ASN A 1 100 ? -5.341 -1.984 -17.793 1.00 86.88 100 ASN A CA 1
ATOM 803 C C . ASN A 1 100 ? -5.486 -2.209 -16.277 1.00 86.88 100 ASN A C 1
ATOM 805 O O . ASN A 1 100 ? -5.339 -3.331 -15.791 1.00 86.88 100 ASN A O 1
ATOM 809 N N . PHE A 1 101 ? -5.762 -1.156 -15.506 1.00 91.75 101 PHE A N 1
ATOM 810 C CA . PHE A 1 101 ? -5.829 -1.241 -14.052 1.00 91.75 101 PHE A CA 1
ATOM 811 C C . PHE A 1 101 ? -7.162 -1.836 -13.568 1.00 91.75 101 PHE A C 1
ATOM 813 O O . PHE A 1 101 ? -8.236 -1.282 -13.808 1.00 91.75 101 PHE A O 1
ATOM 820 N N . ASN A 1 102 ? -7.105 -2.949 -12.830 1.00 93.12 102 ASN A N 1
ATOM 821 C CA . ASN A 1 102 ? -8.294 -3.575 -12.251 1.00 93.12 102 ASN A CA 1
ATOM 822 C C . ASN A 1 102 ? -8.736 -2.866 -10.956 1.00 93.12 102 ASN A C 1
ATOM 824 O O . ASN A 1 102 ? -8.117 -3.014 -9.905 1.00 93.12 102 ASN A O 1
ATOM 828 N N . ILE A 1 103 ? -9.866 -2.157 -11.003 1.00 93.00 103 ILE A N 1
ATOM 829 C CA . ILE A 1 103 ? -10.432 -1.455 -9.835 1.00 93.00 103 ILE A CA 1
ATOM 830 C C . ILE A 1 103 ? -11.011 -2.385 -8.757 1.00 93.00 103 ILE A C 1
ATOM 832 O O . ILE A 1 103 ? -11.225 -1.944 -7.631 1.00 93.00 103 ILE A O 1
ATOM 836 N N . ASN A 1 104 ? -11.283 -3.650 -9.091 1.00 93.94 104 ASN A N 1
ATOM 837 C CA . ASN A 1 104 ? -11.814 -4.656 -8.165 1.00 93.94 104 ASN A CA 1
ATOM 838 C C . ASN A 1 104 ? -10.725 -5.646 -7.715 1.00 93.94 104 ASN A C 1
ATOM 840 O O . ASN A 1 104 ? -11.058 -6.753 -7.300 1.00 93.94 104 ASN A O 1
ATOM 844 N N . ILE A 1 105 ? -9.446 -5.267 -7.836 1.00 94.12 105 ILE A N 1
ATOM 845 C CA . ILE A 1 105 ? -8.302 -6.100 -7.456 1.00 94.12 105 ILE A CA 1
ATOM 846 C C . ILE A 1 105 ? -8.437 -6.595 -6.010 1.00 94.12 105 ILE A C 1
ATOM 848 O O . ILE A 1 105 ? -8.779 -5.832 -5.099 1.00 94.12 105 ILE A O 1
ATOM 852 N N . VAL A 1 106 ? -8.130 -7.872 -5.794 1.00 95.56 106 VAL A N 1
ATOM 853 C CA . VAL A 1 106 ? -8.109 -8.487 -4.463 1.00 95.56 106 VAL A CA 1
ATOM 854 C C . VAL A 1 106 ? -6.708 -8.990 -4.101 1.00 95.56 106 VAL A C 1
ATOM 856 O O . VAL A 1 106 ? -5.956 -9.431 -4.979 1.00 95.56 106 VAL A O 1
ATOM 859 N N . PRO A 1 107 ? -6.323 -8.927 -2.815 1.00 96.69 107 PRO A N 1
ATOM 860 C CA . PRO A 1 107 ? -5.093 -9.544 -2.344 1.00 96.69 107 PRO A CA 1
ATOM 861 C C . PRO A 1 107 ? -5.242 -11.074 -2.332 1.00 96.69 107 PRO A C 1
ATOM 863 O O . PRO A 1 107 ? -6.222 -11.610 -1.820 1.00 96.69 107 PRO A O 1
ATOM 866 N N . GLN A 1 108 ? -4.250 -11.785 -2.865 1.00 96.81 108 GLN A N 1
ATOM 867 C CA . GLN A 1 108 ? -4.115 -13.239 -2.733 1.00 96.81 108 GLN A CA 1
ATOM 868 C C . GLN A 1 108 ? -3.393 -13.637 -1.443 1.00 96.81 108 GLN A C 1
ATOM 870 O O . GLN A 1 108 ? -3.690 -14.676 -0.857 1.00 96.81 108 GLN A O 1
ATOM 875 N N . ASN A 1 109 ? -2.423 -12.832 -1.010 1.00 97.00 109 ASN A N 1
ATOM 876 C CA . ASN A 1 109 ? -1.651 -13.082 0.201 1.00 97.00 109 ASN A CA 1
ATOM 877 C C . ASN A 1 109 ? -1.220 -11.756 0.832 1.00 97.00 109 ASN A C 1
ATOM 879 O O . ASN A 1 109 ? -0.894 -10.808 0.113 1.00 97.00 109 ASN A O 1
ATOM 883 N N . VAL A 1 110 ? -1.212 -11.711 2.163 1.00 96.62 110 VAL A N 1
ATOM 884 C CA . VAL A 1 110 ? -0.670 -10.600 2.943 1.00 96.62 110 VAL A CA 1
ATOM 885 C C . VAL A 1 110 ? 0.281 -11.157 3.991 1.00 96.62 110 VAL A C 1
ATOM 887 O O . VAL A 1 110 ? -0.097 -12.039 4.765 1.00 96.62 110 VAL A O 1
ATOM 890 N N . THR A 1 111 ? 1.498 -10.624 4.030 1.00 95.94 111 THR A N 1
ATOM 891 C CA . THR A 1 111 ? 2.488 -10.918 5.068 1.00 95.94 111 THR A CA 1
ATOM 892 C C . THR A 1 111 ? 2.901 -9.640 5.785 1.00 95.94 111 THR A C 1
ATOM 894 O O . THR A 1 111 ? 2.964 -8.556 5.202 1.00 95.94 111 THR A O 1
ATOM 897 N N . GLU A 1 112 ? 3.177 -9.770 7.079 1.00 92.88 112 GLU A N 1
ATOM 898 C CA . GLU A 1 112 ? 3.579 -8.664 7.945 1.00 92.88 112 GLU A CA 1
ATOM 899 C C . GLU A 1 112 ? 4.862 -9.059 8.684 1.00 92.88 112 GLU A C 1
ATOM 901 O O . GLU A 1 112 ? 4.922 -10.131 9.286 1.00 92.88 112 GLU A O 1
ATOM 906 N N . ASP A 1 113 ? 5.885 -8.201 8.656 1.00 89.12 113 ASP A N 1
ATOM 907 C CA . ASP A 1 113 ? 7.154 -8.409 9.382 1.00 89.12 113 ASP A CA 1
ATOM 908 C C . ASP A 1 113 ? 7.350 -7.408 10.543 1.00 89.12 113 ASP A C 1
ATOM 910 O O . ASP A 1 113 ? 8.434 -7.279 11.115 1.00 89.12 113 ASP A O 1
ATOM 914 N N . GLY A 1 114 ? 6.290 -6.667 10.885 1.00 86.12 114 GLY A N 1
ATOM 915 C CA . GLY A 1 114 ? 6.265 -5.635 11.926 1.00 86.12 114 GLY A CA 1
ATOM 916 C C . GLY A 1 114 ? 6.803 -4.267 11.489 1.00 86.12 114 GLY A C 1
ATOM 917 O O . GLY A 1 114 ? 6.460 -3.260 12.107 1.00 86.12 114 GLY A O 1
ATOM 918 N N . LYS A 1 115 ? 7.596 -4.194 10.414 1.00 93.12 115 LYS A N 1
ATOM 919 C CA . LYS A 1 115 ? 8.075 -2.928 9.823 1.00 93.12 115 LYS A CA 1
ATOM 920 C C . LYS A 1 115 ? 7.441 -2.648 8.473 1.00 93.12 115 LYS A C 1
ATOM 922 O O . LYS A 1 115 ? 7.324 -1.490 8.065 1.00 93.12 115 LYS A O 1
ATOM 927 N N . THR A 1 116 ? 7.047 -3.699 7.777 1.00 95.50 116 THR A N 1
ATOM 928 C CA . THR A 1 116 ? 6.512 -3.669 6.434 1.00 95.50 116 THR A CA 1
ATOM 929 C C . THR A 1 116 ? 5.338 -4.624 6.286 1.00 95.50 116 THR A C 1
ATOM 931 O O . THR A 1 116 ? 5.202 -5.612 7.011 1.00 95.50 116 THR A O 1
ATOM 934 N N . ILE A 1 117 ? 4.473 -4.272 5.342 1.00 96.19 117 ILE A N 1
ATOM 935 C CA . ILE A 1 117 ? 3.343 -5.070 4.888 1.00 96.19 117 ILE A CA 1
ATOM 936 C C . ILE A 1 117 ? 3.610 -5.407 3.428 1.00 96.19 117 ILE A C 1
ATOM 938 O O . ILE A 1 117 ? 3.788 -4.497 2.609 1.00 96.19 117 ILE A O 1
ATOM 942 N N . GLU A 1 118 ? 3.639 -6.692 3.099 1.00 97.12 118 GLU A N 1
ATOM 943 C CA . GLU A 1 118 ? 3.744 -7.165 1.723 1.00 97.12 118 GLU A CA 1
ATOM 944 C C . GLU A 1 118 ? 2.408 -7.752 1.279 1.00 97.12 118 GLU A C 1
ATOM 946 O O . GLU A 1 118 ? 1.784 -8.545 1.982 1.00 97.12 118 GLU A O 1
ATOM 951 N N . VAL A 1 119 ? 1.956 -7.340 0.098 1.00 97.88 119 VAL A N 1
ATOM 952 C CA . VAL A 1 119 ? 0.695 -7.780 -0.498 1.00 97.88 119 VAL A CA 1
ATOM 953 C C . VAL A 1 119 ? 0.997 -8.389 -1.857 1.00 97.88 119 VAL A C 1
ATOM 955 O O . VAL A 1 119 ? 1.583 -7.732 -2.719 1.00 97.88 119 VAL A O 1
ATOM 958 N N . THR A 1 120 ? 0.587 -9.641 -2.048 1.00 97.94 120 THR A N 1
ATOM 959 C CA . THR A 1 120 ? 0.553 -10.291 -3.363 1.00 97.94 120 THR A CA 1
ATOM 960 C C . THR A 1 120 ? -0.860 -10.183 -3.915 1.00 97.94 120 THR A C 1
ATOM 962 O O . THR A 1 120 ? -1.813 -10.576 -3.244 1.00 97.94 120 THR A O 1
ATOM 965 N N . TRP A 1 121 ? -0.997 -9.640 -5.117 1.00 96.94 121 TRP A N 1
ATOM 966 C CA . TRP A 1 121 ? -2.269 -9.360 -5.781 1.00 96.94 121 TRP A CA 1
ATOM 967 C C . TRP A 1 121 ? -2.660 -10.468 -6.761 1.00 96.94 121 TRP A C 1
ATOM 969 O O . TRP A 1 121 ? -1.822 -11.259 -7.188 1.00 96.94 121 TRP A O 1
ATOM 979 N N . GLU A 1 122 ? -3.935 -10.514 -7.153 1.00 95.81 122 GLU A N 1
ATOM 980 C CA . GLU A 1 122 ? -4.421 -11.501 -8.130 1.00 95.81 122 GLU A CA 1
ATOM 981 C C . GLU A 1 122 ? -3.837 -11.364 -9.544 1.00 95.81 122 GLU A C 1
ATOM 983 O O . GLU A 1 122 ? -3.810 -12.345 -10.282 1.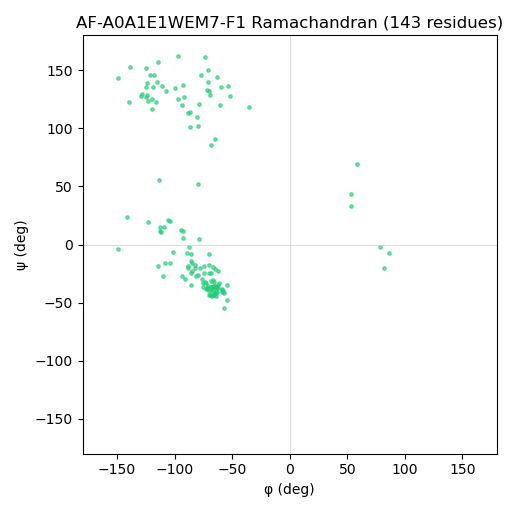00 95.81 122 GLU A O 1
ATOM 988 N N . ASP A 1 123 ? -3.308 -10.189 -9.897 1.00 94.00 123 ASP A N 1
ATOM 989 C CA . ASP A 1 123 ? -2.551 -9.950 -11.135 1.00 94.00 123 ASP A CA 1
ATOM 990 C C . ASP A 1 123 ? -1.093 -10.460 -11.044 1.00 94.00 123 ASP A C 1
ATOM 992 O O . ASP A 1 123 ? -0.295 -10.251 -11.957 1.00 94.00 123 ASP A O 1
ATOM 996 N N . GLY A 1 124 ? -0.730 -11.116 -9.935 1.00 94.38 124 GLY A N 1
ATOM 997 C CA . GLY A 1 124 ? 0.616 -11.604 -9.640 1.00 94.38 124 GLY A CA 1
ATOM 998 C C . GLY A 1 124 ? 1.578 -10.521 -9.144 1.00 94.38 124 GLY A C 1
ATOM 999 O O . GLY A 1 124 ? 2.726 -10.827 -8.811 1.00 94.38 124 GLY A O 1
ATOM 1000 N N . HIS A 1 125 ? 1.143 -9.261 -9.070 1.00 95.62 125 HIS A N 1
ATOM 1001 C CA . HIS A 1 125 ? 1.984 -8.161 -8.629 1.00 95.62 125 HIS A CA 1
ATOM 1002 C C . HIS A 1 125 ? 2.276 -8.250 -7.126 1.00 95.62 125 HIS A C 1
ATOM 1004 O O . HIS A 1 125 ? 1.455 -8.720 -6.336 1.00 95.62 125 HIS A O 1
ATOM 1010 N N . LYS A 1 126 ? 3.444 -7.751 -6.713 1.00 97.06 126 LYS A N 1
ATOM 1011 C CA . LYS A 1 126 ? 3.849 -7.682 -5.305 1.00 97.06 126 LYS A CA 1
ATOM 1012 C C . LYS A 1 126 ? 4.090 -6.238 -4.906 1.00 97.06 126 LYS A C 1
ATOM 1014 O O . LYS A 1 126 ? 4.889 -5.540 -5.526 1.00 97.06 126 LYS A O 1
ATOM 1019 N N . SER A 1 127 ? 3.412 -5.801 -3.857 1.00 97.31 127 SER A N 1
ATOM 1020 C CA . SER A 1 127 ? 3.591 -4.472 -3.284 1.00 97.31 127 SER A CA 1
ATOM 1021 C C . SER A 1 127 ? 4.142 -4.578 -1.874 1.00 97.31 127 SER A C 1
ATOM 1023 O O . SER A 1 127 ? 3.700 -5.427 -1.107 1.00 97.31 127 SER A O 1
ATOM 1025 N N . LYS A 1 128 ? 5.069 -3.685 -1.524 1.00 96.56 128 LYS A N 1
ATOM 1026 C CA . LYS A 1 128 ? 5.654 -3.588 -0.188 1.00 96.56 128 LYS A CA 1
ATOM 1027 C C . LYS A 1 128 ? 5.464 -2.179 0.354 1.00 96.56 128 LYS A C 1
ATOM 1029 O O . LYS A 1 128 ? 5.811 -1.210 -0.319 1.00 96.56 128 LYS A O 1
ATOM 1034 N N . TYR A 1 129 ? 4.927 -2.072 1.564 1.00 96.31 129 TYR A N 1
ATOM 1035 C CA . TYR A 1 129 ? 4.650 -0.800 2.226 1.00 96.31 129 TYR A CA 1
ATOM 1036 C C . TYR A 1 129 ? 5.334 -0.755 3.583 1.00 96.31 129 TYR A C 1
ATOM 1038 O O . TYR A 1 129 ? 5.243 -1.706 4.352 1.00 96.31 129 TYR A O 1
ATOM 1046 N N . GLY A 1 130 ? 5.979 0.364 3.909 1.00 95.69 130 GLY A N 1
ATOM 1047 C CA . GLY A 1 130 ? 6.421 0.615 5.279 1.00 95.69 130 GLY A CA 1
ATOM 1048 C C . GLY A 1 130 ? 5.226 0.897 6.190 1.00 95.69 130 GLY A C 1
ATOM 1049 O O . GLY A 1 130 ? 4.313 1.630 5.804 1.00 95.69 130 GLY A O 1
ATOM 1050 N N . VAL A 1 131 ? 5.245 0.367 7.412 1.00 94.12 131 VAL A N 1
ATOM 1051 C CA . VAL A 1 131 ? 4.190 0.612 8.410 1.00 94.12 131 VAL A CA 1
ATOM 1052 C C . VAL A 1 131 ? 4.062 2.107 8.714 1.00 94.12 131 VAL A C 1
ATOM 1054 O O . VAL A 1 131 ? 2.946 2.615 8.773 1.00 94.12 131 VAL A O 1
ATOM 1057 N N . ASP A 1 132 ? 5.172 2.845 8.803 1.00 93.81 132 ASP A N 1
ATOM 1058 C CA . ASP A 1 132 ? 5.143 4.303 9.002 1.00 93.81 132 ASP A CA 1
ATOM 1059 C C . ASP A 1 132 ? 4.526 5.049 7.811 1.00 93.81 132 ASP A C 1
ATOM 1061 O O . ASP A 1 132 ? 3.777 6.013 7.984 1.00 93.81 132 ASP A O 1
ATOM 1065 N N . TRP A 1 133 ? 4.784 4.573 6.589 1.00 93.88 133 TRP A N 1
ATOM 1066 C CA . TRP A 1 133 ? 4.206 5.146 5.374 1.00 93.88 133 TRP A CA 1
ATOM 1067 C C . TRP A 1 133 ? 2.683 4.962 5.340 1.00 93.88 133 TRP A C 1
ATOM 1069 O O . TRP A 1 133 ? 1.964 5.910 5.008 1.00 93.88 133 TRP A O 1
ATOM 1079 N N . LEU A 1 134 ? 2.200 3.776 5.737 1.00 94.50 134 LEU A N 1
ATOM 1080 C CA . LEU A 1 134 ? 0.773 3.474 5.885 1.00 94.50 134 LEU A CA 1
ATOM 1081 C C . LEU A 1 134 ? 0.149 4.279 7.025 1.00 94.50 134 LEU A C 1
ATOM 1083 O O . LEU A 1 134 ? -0.917 4.861 6.852 1.00 94.50 134 LEU A O 1
ATOM 1087 N N . LYS A 1 135 ? 0.830 4.379 8.171 1.00 93.00 135 LYS A N 1
ATOM 1088 C CA . LYS A 1 135 ? 0.380 5.155 9.332 1.00 93.00 135 LYS A CA 1
ATOM 1089 C C . LYS A 1 135 ? 0.140 6.620 8.981 1.00 93.00 135 LYS A C 1
ATOM 1091 O O . LYS A 1 135 ? -0.859 7.186 9.413 1.00 93.00 135 LYS A O 1
ATOM 1096 N N . PHE A 1 136 ? 1.025 7.218 8.185 1.00 92.38 136 PHE A N 1
ATOM 1097 C CA . PHE A 1 136 ? 0.870 8.596 7.716 1.00 92.38 136 PHE A CA 1
ATOM 1098 C C . PHE A 1 136 ? -0.305 8.767 6.737 1.00 92.38 136 PHE A C 1
ATOM 1100 O O . PHE A 1 136 ? -0.845 9.857 6.622 1.00 92.38 136 PHE A O 1
ATOM 1107 N N . ARG A 1 137 ? -0.717 7.700 6.041 1.00 93.12 137 ARG A N 1
ATOM 1108 C CA . ARG A 1 137 ? -1.768 7.711 5.002 1.00 93.12 137 ARG A CA 1
ATOM 1109 C C . ARG A 1 137 ? -3.054 7.010 5.425 1.00 93.12 137 ARG A C 1
ATOM 1111 O O . ARG A 1 137 ? -3.878 6.661 4.582 1.00 93.12 137 ARG A O 1
ATOM 1118 N N . ARG A 1 138 ? -3.224 6.758 6.720 1.00 92.81 138 ARG A N 1
ATOM 1119 C CA . ARG A 1 138 ? -4.433 6.118 7.236 1.00 92.81 138 ARG A CA 1
ATOM 1120 C C . ARG A 1 138 ? -5.651 7.003 6.985 1.00 92.81 138 ARG A C 1
ATOM 1122 O O . ARG A 1 138 ? -5.593 8.221 7.127 1.00 92.81 138 ARG A O 1
ATOM 1129 N N . PHE A 1 139 ? -6.782 6.371 6.699 1.00 89.81 139 PHE A N 1
ATOM 1130 C CA . PHE A 1 139 ? -8.064 7.043 6.481 1.00 89.81 139 PHE A CA 1
ATOM 1131 C C . PHE A 1 139 ? -8.743 7.422 7.809 1.00 89.81 139 PHE A C 1
ATOM 1133 O O . PHE A 1 139 ? -9.895 7.071 8.050 1.00 89.81 139 PHE A O 1
ATOM 1140 N N . THR A 1 140 ? -8.017 8.107 8.698 1.00 83.94 140 THR A N 1
ATOM 1141 C CA . THR A 1 140 ? -8.555 8.678 9.943 1.00 83.94 140 THR A CA 1
ATOM 1142 C C . THR A 1 140 ? -8.485 10.207 9.891 1.00 83.94 140 THR A C 1
ATOM 1144 O O . THR A 1 140 ? -7.654 10.740 9.154 1.00 83.94 140 THR A O 1
ATOM 1147 N N . PRO A 1 141 ? -9.311 10.940 10.666 1.00 79.12 141 PRO A N 1
ATOM 1148 C CA . PRO A 1 141 ? -9.338 12.407 10.620 1.00 79.12 141 PRO A CA 1
ATOM 1149 C C . PRO A 1 141 ? -7.971 13.073 10.835 1.00 79.12 141 PRO A C 1
ATOM 1151 O O . PRO A 1 141 ? -7.670 14.089 10.217 1.00 79.12 141 PRO A O 1
ATOM 1154 N N . ASP A 1 142 ? -7.115 12.488 11.676 1.00 74.00 142 ASP A N 1
ATOM 1155 C CA . ASP A 1 142 ? -5.768 13.012 11.927 1.00 74.00 142 ASP A CA 1
ATOM 1156 C C . ASP A 1 142 ? -4.759 12.683 10.820 1.00 74.00 142 ASP A C 1
ATOM 1158 O O . ASP A 1 142 ? -3.730 13.343 10.727 1.00 74.00 142 ASP A O 1
ATOM 1162 N N . GLY A 1 143 ? -5.030 11.669 9.994 1.00 62.34 143 GLY A N 1
ATOM 1163 C CA . GLY A 1 143 ? -4.191 11.281 8.856 1.00 62.34 143 GLY A CA 1
ATOM 1164 C C . GLY A 1 143 ? -4.512 12.017 7.550 1.00 62.34 143 GLY A C 1
ATOM 1165 O O . GLY A 1 143 ? -3.848 11.770 6.549 1.00 62.34 143 GLY A O 1
ATOM 1166 N N . GLN A 1 144 ? -5.525 12.891 7.537 1.00 62.59 144 GLN A N 1
ATOM 1167 C CA . GLN A 1 144 ? -6.010 13.606 6.343 1.00 62.59 144 GLN A CA 1
ATOM 1168 C C . GLN A 1 144 ? -5.752 15.126 6.383 1.00 62.59 144 GLN A C 1
ATOM 1170 O O . GLN A 1 144 ? -6.371 15.865 5.617 1.00 62.59 144 GLN A O 1
ATOM 1175 N N . LYS A 1 145 ? -4.884 15.594 7.289 1.00 54.72 145 LYS A N 1
ATOM 1176 C CA . LYS A 1 145 ? -4.515 17.013 7.431 1.00 54.72 145 LYS A CA 1
ATOM 1177 C C . LYS A 1 145 ? -3.361 17.412 6.519 1.00 54.72 145 LYS A C 1
ATOM 1179 O O . LYS A 1 145 ? -2.459 16.572 6.307 1.00 54.72 145 LYS A O 1
#

Sequence (145 aa):
MSTNFYLTLVVITQSEKAIMFVLNRIKSSQNILKILTNSAKRQIEVHTSSLLLKKQVDNNLTIKICGESVKFPHVWLRDNCQCEHCFHSTAKSRTIDWTNFNINIVPQNVTEDGKTIEVTWEDGHKSKYGVDWLKFRRFTPDGQK

pLDDT: mean 75.87, std 21.15, range [44.16, 97.94]

Mean predicted aligned error: 16.3 Å

Foldseek 3Di:
DDPPPVVVVVVVVPVVVVVVVVVVVVVVVVVVVVVCVVVCVVPVVPPDVVVVPPPPDPQWDFDQAPNDTFIDGVQRQVQPFPDVCQADVVVRDGPDDPVPRDSSKDFPDWDDPPQWIWTQIPVRDIGIDGSVRCVCCTPDPVSPD

Organism: Pectinophora gossypiella (NCBI:txid13191)

Radius of gyration: 31.66 Å; Cα contacts (8 Å, |Δi|>4): 130; chains: 1; bounding box: 95×56×42 Å

Solvent-accessible surface area (backbone atoms only — not comparable to full-atom values): 8893 Å² total; per-residue (Å²): 136,86,92,69,72,74,71,64,63,62,66,62,66,58,57,57,58,53,51,54,53,53,52,52,55,51,57,60,45,53,55,51,50,52,53,49,50,56,53,43,61,75,62,52,79,79,66,56,70,64,65,74,62,57,71,84,67,82,59,55,48,77,44,76,55,97,87,41,82,43,64,41,47,36,45,57,52,66,75,60,28,63,34,80,78,31,24,41,76,90,80,72,41,76,57,68,64,72,92,79,57,64,77,82,51,50,75,74,44,77,50,73,76,88,56,37,41,37,37,32,32,76,89,71,49,71,31,58,41,47,46,68,62,48,59,59,61,34,89,44,83,84,35,72,115

InterPro domains:
  IPR010376 Gamma-butyrobetaine hydroxylase-like, N-terminal [PF06155] (58-134)
  IPR038492 GBBH-like, N-terminal domain superfamily [G3DSA:3.30.2020.30] (29-140)

Secondary structure (DSSP, 8-state):
----SSHHHHTTHHHHHHHHHHHHHHHHHHHHHHHHHHHHHHHGGGTSHHHHT------EEEEEETTEEEEEEHHHHHHT--STTTEETTTTEE---GGG--TT--EEEEEE-SSEEEEEETTS-EEEEEHHHHHHT-SSGGG--